Protein AF-A0A5C8LP03-F1 (afdb_monomer_lite)

Secondary structure (DSSP, 8-state):
-HHHHH-HHHHHHHHHHHHHHHTTT-THHHHHHHHT-HHHHHHHHHHHHHHHHHHHHHHHHHHHHHHHHHHHHHHT-GGGSHHHHHHHHHHHHHHHHHHHHHHHIIIIIHHHHHHHTT--

Foldseek 3Di:
DVVCVVVVVVVQVVLVVLVVVCCVVCVVLVVCCVPVRSVVSSVVVVVVVVVVVVVVVVVVVVVVVVVVVVVVCVVVPPCPDVVVVVVVVVVVVVVVVVVVVVCCCVVPVVVVVVVVVVVD

Sequence (120 aa):
MDFLNRHLWLKRTLMFLAILVAAPFAGYLLLFIEVVGLEVAFTCLLILINPFLTWLKMHVDDIRTTFRAISNNLHKHIMASPVVYFSHAASSTALFAITGVIFVSVAVWLPLFIVGARYA

Structure (mmCIF, N/CA/C/O backbone):
data_AF-A0A5C8LP03-F1
#
_entry.id   AF-A0A5C8LP03-F1
#
loop_
_atom_site.group_PDB
_atom_site.id
_atom_site.type_symbol
_atom_site.label_atom_id
_atom_site.label_alt_id
_atom_site.label_comp_id
_atom_site.label_asym_id
_atom_site.label_entity_id
_atom_site.label_seq_id
_atom_site.pdbx_PDB_ins_code
_atom_site.Cartn_x
_atom_site.Cartn_y
_atom_site.Cartn_z
_atom_site.occupancy
_atom_site.B_iso_or_equiv
_atom_site.auth_seq_id
_atom_site.auth_comp_id
_atom_site.auth_asym_id
_atom_site.auth_atom_id
_atom_site.pdbx_PDB_model_num
ATOM 1 N N . MET A 1 1 ? -11.010 9.331 40.353 1.00 55.59 1 MET A N 1
ATOM 2 C CA . MET A 1 1 ? -12.385 9.103 39.850 1.00 55.59 1 MET A CA 1
ATOM 3 C C . MET A 1 1 ? -13.400 10.136 40.366 1.00 55.59 1 MET A C 1
ATOM 5 O O . MET A 1 1 ? -14.357 10.412 39.654 1.00 55.59 1 MET A O 1
ATOM 9 N N . ASP A 1 2 ? -13.162 10.803 41.504 1.00 65.31 2 ASP A N 1
ATOM 10 C CA . ASP A 1 2 ? -14.114 11.764 42.111 1.00 65.31 2 ASP A CA 1
ATOM 11 C C . ASP A 1 2 ? -14.340 13.089 41.369 1.00 65.31 2 ASP A C 1
ATOM 13 O O . ASP A 1 2 ? -15.303 13.803 41.647 1.00 65.31 2 ASP A O 1
ATOM 17 N N . PHE A 1 3 ? -13.463 13.467 40.438 1.00 71.81 3 PHE A N 1
ATOM 18 C CA . PHE A 1 3 ? -13.645 14.686 39.641 1.00 71.81 3 PHE A CA 1
ATOM 19 C C . PHE A 1 3 ? -14.738 14.511 38.572 1.00 71.81 3 PHE A C 1
ATOM 21 O O . PHE A 1 3 ? -15.636 15.338 38.446 1.00 71.81 3 PHE A O 1
ATOM 28 N N . LEU A 1 4 ? -14.716 13.382 37.858 1.00 66.56 4 LEU A N 1
ATOM 29 C CA . LEU A 1 4 ? -15.702 13.043 36.825 1.00 66.56 4 LEU A CA 1
ATOM 30 C C . LEU A 1 4 ? -17.076 12.702 37.409 1.00 66.56 4 LEU A C 1
ATOM 32 O O . LEU A 1 4 ? -18.089 13.049 36.809 1.00 66.56 4 LEU A O 1
ATOM 36 N N . ASN A 1 5 ? -17.121 12.088 38.595 1.00 70.38 5 ASN A N 1
ATOM 37 C CA . ASN A 1 5 ? -18.384 11.840 39.295 1.00 70.38 5 ASN A CA 1
ATOM 38 C C . ASN A 1 5 ? -19.046 13.130 39.804 1.00 70.38 5 ASN A C 1
ATOM 40 O O . ASN A 1 5 ? -20.269 13.181 39.893 1.00 70.38 5 ASN A O 1
ATOM 44 N N . ARG A 1 6 ? -18.270 14.190 40.078 1.00 78.06 6 ARG A N 1
ATOM 45 C CA . ARG A 1 6 ? -18.810 15.519 40.418 1.00 78.06 6 ARG A CA 1
ATOM 46 C C . ARG A 1 6 ? -19.372 16.270 39.211 1.00 78.06 6 ARG A C 1
ATOM 48 O O . ARG A 1 6 ? -20.303 17.053 39.367 1.00 78.06 6 ARG A O 1
ATOM 55 N N . HIS A 1 7 ? -18.854 16.011 38.010 1.00 83.75 7 HIS A N 1
ATOM 56 C CA . HIS A 1 7 ? -19.288 16.667 36.776 1.00 83.75 7 HIS A CA 1
ATOM 57 C C . HIS A 1 7 ? -19.912 15.662 35.799 1.00 83.75 7 HIS A C 1
ATOM 59 O O . HIS A 1 7 ? -19.328 15.312 34.771 1.00 83.75 7 HIS A O 1
ATOM 65 N N . LEU A 1 8 ? -21.143 15.235 36.105 1.00 81.56 8 LEU A N 1
ATOM 66 C CA . LEU A 1 8 ? -21.901 14.247 35.321 1.00 81.56 8 LEU A CA 1
ATOM 67 C C . LEU A 1 8 ? -22.028 14.612 33.831 1.00 81.56 8 LEU A C 1
ATOM 69 O O . LEU A 1 8 ? -21.960 13.739 32.966 1.00 81.56 8 LEU A O 1
ATOM 73 N N . TRP A 1 9 ? -22.171 15.904 33.533 1.00 84.44 9 TRP A N 1
ATOM 74 C CA . TRP A 1 9 ? -22.235 16.428 32.168 1.00 84.44 9 TRP A CA 1
ATOM 75 C C . TRP A 1 9 ? -20.938 16.170 31.398 1.00 84.44 9 TRP A C 1
ATOM 77 O O . TRP A 1 9 ? -20.981 15.654 30.288 1.00 84.44 9 TRP A O 1
ATOM 87 N N . LEU A 1 10 ? -19.785 16.431 32.021 1.00 87.69 10 LEU A N 1
ATOM 88 C CA . LEU A 1 10 ? -18.472 16.201 31.418 1.00 87.69 10 LEU A CA 1
ATOM 89 C C . LEU A 1 10 ? -18.249 14.709 31.117 1.00 87.69 10 LEU A C 1
ATOM 91 O O . LEU A 1 10 ? -17.790 14.360 30.031 1.00 87.69 10 LEU A O 1
ATOM 95 N N . LYS A 1 11 ? -18.634 13.823 32.051 1.00 86.56 11 LYS A N 1
ATOM 96 C CA . LYS A 1 11 ? -18.578 12.362 31.870 1.00 86.56 11 LYS A CA 1
ATOM 97 C C . LYS A 1 11 ? -19.385 11.927 30.643 1.00 86.56 11 LYS A C 1
ATOM 99 O O . LYS A 1 11 ? -18.864 11.203 29.797 1.00 86.56 11 LYS A O 1
ATOM 104 N N . ARG A 1 12 ? -20.637 12.385 30.530 1.00 86.88 12 ARG A N 1
ATOM 105 C CA . ARG A 1 12 ? -21.519 12.043 29.403 1.00 86.88 12 ARG A CA 1
ATOM 106 C C . ARG A 1 12 ? -20.988 12.576 28.075 1.00 86.88 12 ARG A C 1
ATOM 108 O O . ARG A 1 12 ? -20.979 11.833 27.100 1.00 86.88 12 ARG A O 1
ATOM 115 N N . THR A 1 13 ? -20.481 13.806 28.044 1.00 89.69 13 THR A N 1
ATOM 116 C CA . THR A 1 13 ? -19.897 14.386 26.827 1.00 89.69 13 THR A CA 1
ATOM 117 C C . THR A 1 13 ? -18.695 13.581 26.338 1.00 89.69 13 THR A C 1
ATOM 119 O O . THR A 1 13 ? -18.601 13.290 25.149 1.00 89.69 13 THR A O 1
ATOM 122 N N . LEU A 1 14 ? -17.806 13.156 27.241 1.00 89.56 14 LEU A N 1
ATOM 123 C CA . LEU A 1 14 ? -16.651 12.330 26.877 1.00 89.56 14 LEU A CA 1
ATOM 124 C C . LEU A 1 14 ? -17.059 10.941 26.368 1.00 89.56 14 LEU A C 1
ATOM 126 O O . LEU A 1 14 ? -16.498 10.467 25.383 1.00 89.56 14 LEU A O 1
ATOM 130 N N . MET A 1 15 ? -18.052 10.306 26.998 1.00 90.38 15 MET A N 1
ATOM 131 C CA . MET A 1 15 ? -18.591 9.021 26.534 1.00 90.38 15 MET A CA 1
ATOM 132 C C . MET A 1 15 ? -19.200 9.139 25.134 1.00 90.38 15 MET A C 1
ATOM 134 O O . MET A 1 15 ? -18.928 8.307 24.272 1.00 90.38 15 MET A O 1
ATOM 138 N N . PHE A 1 16 ? -19.976 10.196 24.888 1.00 89.00 16 PHE A N 1
ATOM 139 C CA . PHE A 1 16 ? -20.581 10.440 23.582 1.00 89.00 16 PHE A CA 1
ATOM 140 C C . PHE A 1 16 ? -19.525 10.725 22.510 1.00 89.00 16 PHE A C 1
ATOM 142 O O . PHE A 1 16 ? -19.594 10.161 21.423 1.00 89.00 16 PHE A O 1
ATOM 149 N N . LEU A 1 17 ? -18.503 11.527 22.832 1.00 90.75 17 LEU A N 1
ATOM 150 C CA . LEU A 1 17 ? -17.388 11.810 21.926 1.00 90.75 17 LEU A CA 1
ATOM 151 C C . LEU A 1 17 ? -16.650 10.525 21.524 1.00 90.75 17 LEU A C 1
ATOM 153 O O . LEU A 1 17 ? -16.369 10.318 20.347 1.00 90.75 17 LEU A O 1
ATOM 157 N N . ALA A 1 18 ? -16.378 9.639 22.486 1.00 87.62 18 ALA A N 1
ATOM 158 C CA . ALA A 1 18 ? -15.727 8.361 22.218 1.00 87.62 18 ALA A CA 1
ATOM 159 C C . ALA A 1 18 ? -16.564 7.462 21.291 1.00 87.62 18 ALA A C 1
ATOM 161 O O . ALA A 1 18 ? -16.017 6.848 20.375 1.00 87.62 18 ALA A O 1
ATOM 162 N N . ILE A 1 19 ? -17.888 7.418 21.484 1.00 88.00 19 ILE A N 1
ATOM 163 C CA . ILE A 1 19 ? -18.779 6.654 20.601 1.00 88.00 19 ILE A CA 1
ATOM 164 C C . ILE A 1 19 ? -18.854 7.297 19.211 1.00 88.00 19 ILE A C 1
ATOM 166 O O . ILE A 1 19 ? -18.851 6.576 18.220 1.00 88.00 19 ILE A O 1
ATOM 170 N N . LEU A 1 20 ? -18.845 8.629 19.109 1.00 88.06 20 LEU A N 1
ATOM 171 C CA . LEU A 1 20 ? -18.859 9.335 17.826 1.00 88.06 20 LEU A CA 1
ATOM 172 C C . LEU A 1 20 ? -17.613 9.023 16.981 1.00 88.06 20 LEU A C 1
ATOM 174 O O . LEU A 1 20 ? -17.721 8.807 15.778 1.00 88.06 20 LEU A O 1
ATO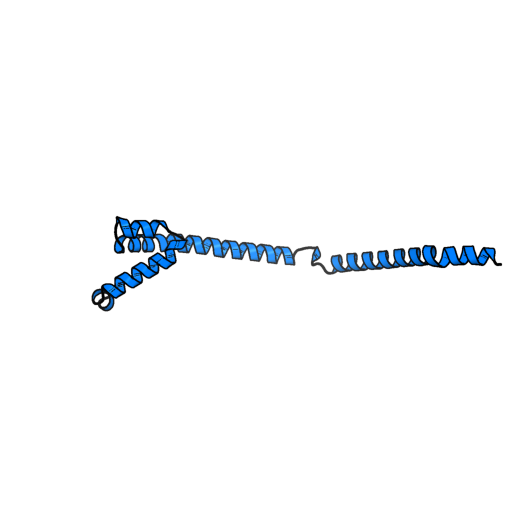M 178 N N . VAL A 1 21 ? -16.437 8.949 17.613 1.00 86.25 21 VAL A N 1
ATOM 179 C CA . VAL A 1 21 ? -15.182 8.556 16.944 1.00 86.25 21 VAL A CA 1
ATOM 180 C C . VAL A 1 21 ? -15.244 7.110 16.444 1.00 86.25 21 VAL A C 1
ATOM 182 O O . VAL A 1 21 ? -14.695 6.793 15.391 1.00 86.25 21 VAL A O 1
ATOM 185 N N . ALA A 1 22 ? -15.931 6.232 17.174 1.00 83.69 22 ALA A N 1
ATOM 186 C CA . ALA A 1 22 ? -16.094 4.829 16.804 1.00 83.69 22 ALA A CA 1
ATOM 187 C C . ALA A 1 22 ? -17.267 4.563 15.845 1.00 83.69 22 ALA A C 1
ATOM 189 O O . ALA A 1 22 ? -17.284 3.528 15.180 1.00 83.69 22 ALA A O 1
ATOM 190 N N . ALA A 1 23 ? -18.224 5.486 15.732 1.00 82.81 23 ALA A N 1
ATOM 191 C CA . ALA A 1 23 ? -19.406 5.379 14.882 1.00 82.81 23 ALA A CA 1
ATOM 192 C C . ALA A 1 23 ? -19.129 4.985 13.416 1.00 82.81 23 ALA A C 1
ATOM 194 O O . ALA A 1 23 ? -19.861 4.129 12.919 1.00 82.81 23 ALA A O 1
ATOM 195 N N . PRO A 1 24 ? -18.099 5.508 12.710 1.00 81.00 24 PRO A N 1
ATOM 196 C CA . PRO A 1 24 ? -17.818 5.074 11.336 1.00 81.00 24 PRO A CA 1
ATOM 197 C C . PRO A 1 24 ? -17.416 3.595 11.225 1.00 81.00 24 PRO A C 1
ATOM 199 O O . PRO A 1 24 ? -17.579 3.000 10.165 1.00 81.00 24 PRO A O 1
ATOM 202 N N . PHE A 1 25 ? -16.921 2.990 12.306 1.00 75.69 25 PHE A N 1
ATOM 203 C CA . PHE A 1 25 ? -16.504 1.585 12.342 1.00 75.69 25 PHE A CA 1
ATOM 204 C C . PHE A 1 25 ? -17.567 0.672 12.967 1.00 75.69 25 PHE A C 1
ATOM 206 O O . PHE A 1 25 ? -17.633 -0.514 12.657 1.00 75.69 25 PHE A O 1
ATOM 213 N N . ALA A 1 26 ? -18.406 1.222 13.846 1.00 77.75 26 ALA A N 1
ATOM 214 C CA . ALA A 1 26 ? -19.379 0.493 14.648 1.00 77.75 26 ALA A C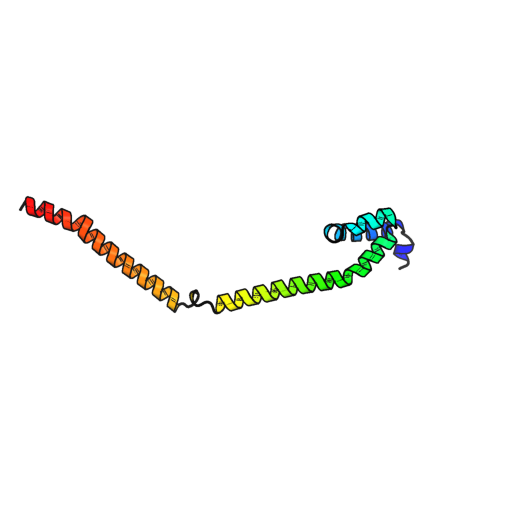A 1
ATOM 215 C C . ALA A 1 26 ? -20.699 1.277 14.761 1.00 77.75 26 ALA A C 1
ATOM 217 O O . ALA A 1 26 ? -21.141 1.633 15.853 1.00 77.75 26 ALA A O 1
ATOM 218 N N . GLY A 1 27 ? -21.343 1.549 13.620 1.00 78.56 27 GLY A N 1
ATOM 219 C CA . GLY A 1 27 ? -22.556 2.379 13.538 1.00 78.56 27 GLY A CA 1
ATOM 220 C C . GLY A 1 27 ? -23.740 1.871 14.372 1.00 78.56 27 GLY A C 1
ATOM 221 O O . GLY A 1 27 ? -24.567 2.661 14.821 1.00 78.56 27 GLY A O 1
ATOM 222 N N . TYR A 1 28 ? -23.776 0.572 14.679 1.00 81.31 28 TYR A N 1
ATOM 223 C CA . TYR A 1 28 ? -24.749 -0.017 15.603 1.00 81.31 28 TYR A CA 1
ATOM 224 C C . TYR A 1 28 ? -24.673 0.578 17.019 1.00 81.31 28 TYR A C 1
ATOM 226 O O . TYR A 1 28 ? -25.682 0.596 17.717 1.00 81.31 28 TYR A O 1
ATOM 234 N N . LEU A 1 29 ? -23.523 1.118 17.448 1.00 83.19 29 LEU A N 1
ATOM 235 C CA . LEU A 1 29 ? -23.386 1.769 18.755 1.00 83.19 29 LEU A CA 1
ATOM 236 C C . LEU A 1 29 ? -24.284 3.003 18.892 1.00 83.19 29 LEU A C 1
ATOM 238 O O . LEU A 1 29 ? -24.761 3.269 19.991 1.00 83.19 29 LEU A O 1
ATOM 242 N N . LEU A 1 30 ? -24.564 3.721 17.798 1.00 83.62 30 LEU A N 1
ATOM 243 C CA . LEU A 1 30 ? -25.491 4.857 17.818 1.00 83.62 30 LEU A CA 1
ATOM 244 C C . LEU A 1 30 ? -26.933 4.404 18.086 1.00 83.62 30 LEU A C 1
ATOM 246 O O . LEU A 1 30 ? -27.633 5.043 18.866 1.00 83.62 30 LEU A O 1
ATOM 250 N N . LEU A 1 31 ? -27.342 3.260 17.528 1.00 82.62 31 LEU A N 1
ATOM 251 C CA . LEU A 1 31 ? -28.650 2.656 17.810 1.00 82.62 31 LEU A CA 1
ATOM 252 C C . LEU A 1 31 ? -28.752 2.198 19.274 1.00 82.62 31 LEU A C 1
ATOM 254 O O . LEU A 1 31 ? -29.787 2.372 19.912 1.00 82.62 31 LEU A O 1
ATOM 258 N N . PHE A 1 32 ? -27.665 1.667 19.846 1.00 83.38 32 PHE A N 1
ATOM 259 C CA . PHE A 1 32 ? -27.630 1.303 21.267 1.00 83.38 32 PHE A CA 1
ATOM 260 C C . PHE A 1 32 ? -27.791 2.510 22.200 1.00 83.38 32 PHE A C 1
ATOM 262 O O . PHE A 1 32 ? -28.401 2.362 23.259 1.00 83.38 32 PHE A O 1
ATOM 269 N N . ILE A 1 33 ? -27.296 3.697 21.818 1.00 86.31 33 ILE A N 1
ATOM 270 C CA . ILE A 1 33 ? -27.520 4.927 22.596 1.00 86.31 33 ILE A CA 1
ATOM 271 C C . ILE A 1 33 ? -29.017 5.242 22.681 1.00 86.31 33 ILE A C 1
ATOM 273 O O . ILE A 1 33 ? -29.489 5.596 23.759 1.00 86.31 33 ILE A O 1
ATOM 277 N N . GLU A 1 34 ? -29.748 5.107 21.573 1.00 85.25 34 GLU A N 1
ATOM 278 C CA . GLU A 1 34 ? -31.178 5.427 21.502 1.00 85.25 34 GLU A CA 1
ATOM 279 C C . GLU A 1 34 ? -32.042 4.413 22.267 1.00 85.25 34 GLU A C 1
ATOM 281 O O . GLU A 1 34 ? -32.968 4.803 22.974 1.00 85.25 34 GLU A O 1
ATOM 286 N N . VAL A 1 35 ? -31.712 3.120 22.179 1.00 86.69 35 VAL A N 1
ATOM 287 C CA . VAL A 1 35 ? -32.538 2.043 22.755 1.00 86.69 35 VAL A CA 1
ATOM 288 C C . VAL A 1 35 ? -32.197 1.741 24.217 1.00 86.69 35 VAL A C 1
ATOM 290 O O . VAL A 1 35 ? -33.091 1.510 25.027 1.00 86.69 35 VAL A O 1
ATOM 293 N N . VAL A 1 36 ? -30.908 1.702 24.568 1.00 87.19 36 VAL A N 1
ATOM 294 C CA . VAL A 1 36 ? -30.427 1.178 25.866 1.00 87.19 36 VAL A CA 1
ATOM 295 C C . VAL A 1 36 ? -29.741 2.258 26.708 1.00 87.19 36 VAL A C 1
ATOM 297 O O . VAL A 1 36 ? -29.556 2.110 27.916 1.00 87.19 36 VAL A O 1
ATOM 300 N N . GLY A 1 37 ? -29.400 3.384 26.087 1.00 87.31 37 GLY A N 1
ATOM 301 C CA . GLY A 1 37 ? -28.772 4.516 26.743 1.00 87.31 37 GLY A CA 1
ATOM 302 C C . GLY A 1 37 ? -27.250 4.533 26.614 1.00 87.31 37 GLY A C 1
ATOM 303 O O . GLY A 1 37 ? -26.574 3.548 26.306 1.00 87.31 37 GLY A O 1
ATOM 304 N N . LEU A 1 38 ? -26.702 5.718 26.876 1.00 87.44 38 LEU A N 1
ATOM 305 C CA . LEU A 1 38 ? -25.306 6.062 26.617 1.00 87.44 38 LEU A CA 1
ATOM 306 C C . LEU A 1 38 ? -24.295 5.187 27.367 1.00 87.44 38 LEU A C 1
ATOM 308 O O . LEU A 1 38 ? -23.260 4.830 26.811 1.00 87.44 38 LEU A O 1
ATOM 312 N N . GLU A 1 39 ? -24.567 4.866 28.634 1.00 86.44 39 GLU A N 1
ATOM 313 C CA . GLU A 1 39 ? -23.603 4.139 29.466 1.00 86.44 39 GLU A CA 1
ATOM 314 C C . GLU A 1 39 ? -23.412 2.703 28.974 1.00 86.44 39 GLU A C 1
ATOM 316 O O . GLU A 1 39 ? -22.277 2.242 28.885 1.00 86.44 39 GLU A O 1
ATOM 321 N N . VAL A 1 40 ? -24.496 2.038 28.564 1.00 88.31 40 VAL A N 1
ATOM 322 C CA . VAL A 1 40 ? -24.437 0.670 28.036 1.00 88.31 40 VAL A CA 1
ATOM 323 C C . VAL A 1 40 ? -23.746 0.647 26.676 1.00 88.31 40 VAL A C 1
ATOM 325 O O . VAL A 1 40 ? -22.853 -0.171 26.464 1.00 88.31 40 VAL A O 1
ATOM 328 N N . ALA A 1 41 ? -24.064 1.597 25.790 1.00 87.50 41 ALA A N 1
ATOM 329 C CA . ALA A 1 41 ? -23.367 1.745 24.512 1.00 87.50 41 ALA A CA 1
ATOM 330 C C . ALA A 1 41 ? -21.855 1.977 24.704 1.00 87.50 41 ALA A C 1
ATOM 332 O O . ALA A 1 41 ? -21.034 1.396 23.991 1.00 87.50 41 ALA A O 1
ATOM 333 N N . PHE A 1 42 ? -21.470 2.766 25.711 1.00 87.38 42 PHE A N 1
ATOM 334 C CA . PHE A 1 42 ? -20.069 2.986 26.059 1.00 87.38 42 PHE A CA 1
ATOM 335 C C . PHE A 1 42 ? -19.402 1.726 26.633 1.00 87.38 42 PHE A C 1
ATOM 337 O O . PHE A 1 42 ? -18.256 1.433 26.306 1.00 87.38 42 PHE A O 1
ATOM 344 N N . THR A 1 43 ? -20.102 0.930 27.445 1.00 87.81 43 THR A N 1
ATOM 345 C CA . THR A 1 43 ? -19.578 -0.366 27.904 1.00 87.81 43 THR A CA 1
ATOM 346 C C . THR A 1 43 ? -19.372 -1.331 26.736 1.00 87.81 43 THR A C 1
ATOM 348 O O . THR A 1 43 ? -18.324 -1.971 26.654 1.00 87.81 43 THR A O 1
ATOM 351 N N . CYS A 1 44 ? -20.312 -1.392 25.790 1.00 86.00 44 CYS A N 1
ATOM 352 C CA . CYS A 1 44 ? -20.161 -2.183 24.569 1.00 86.00 44 CYS A CA 1
ATOM 353 C C . CYS A 1 44 ? -18.947 -1.733 23.749 1.00 86.00 44 CYS A C 1
ATOM 355 O O . CYS A 1 44 ? -18.175 -2.579 23.305 1.00 86.00 44 CYS A O 1
ATOM 357 N N . LEU A 1 45 ? -18.732 -0.420 23.608 1.00 86.81 45 LEU A N 1
ATOM 358 C CA . LEU A 1 45 ? -17.536 0.138 22.976 1.00 86.81 45 LEU A CA 1
ATOM 359 C C . LEU A 1 45 ? -16.255 -0.361 23.663 1.00 86.81 45 LEU A C 1
ATOM 361 O O . LEU A 1 45 ? -15.345 -0.832 22.985 1.00 86.81 45 LEU A O 1
ATOM 365 N N . LEU A 1 46 ? -16.185 -0.289 24.996 1.00 88.00 46 LEU A N 1
ATOM 366 C CA . LEU A 1 46 ? -15.009 -0.730 25.755 1.00 88.00 46 LEU A CA 1
ATOM 367 C C . LEU A 1 46 ? -14.714 -2.222 25.569 1.00 88.00 46 LEU A C 1
ATOM 369 O O . LEU A 1 46 ? -13.553 -2.604 25.449 1.00 88.00 46 LEU A O 1
ATOM 373 N N . ILE A 1 47 ? -15.750 -3.061 25.500 1.00 88.00 47 ILE A N 1
ATOM 374 C CA . ILE A 1 47 ? -15.596 -4.493 25.206 1.00 88.00 47 ILE A CA 1
ATOM 375 C C . ILE A 1 47 ? -15.052 -4.689 23.782 1.00 88.00 47 ILE A C 1
ATOM 377 O O . ILE A 1 47 ? -14.204 -5.551 23.551 1.00 88.00 47 ILE A O 1
ATOM 381 N N . LEU A 1 48 ? -15.494 -3.857 22.836 1.00 83.69 48 LEU A N 1
ATOM 382 C CA . LEU A 1 48 ? -15.104 -3.935 21.429 1.00 83.69 48 LEU A CA 1
ATOM 383 C C . LEU A 1 48 ? -13.688 -3.408 21.140 1.00 83.69 48 LEU A C 1
ATOM 385 O O . LEU A 1 48 ? -13.131 -3.712 20.086 1.00 83.69 48 LEU A O 1
ATOM 389 N N . ILE A 1 49 ? -13.075 -2.656 22.060 1.00 85.50 49 ILE A N 1
ATOM 390 C CA . ILE A 1 49 ? -11.724 -2.099 21.877 1.00 85.50 49 ILE A CA 1
ATOM 391 C C . ILE A 1 49 ? -10.685 -3.198 21.651 1.00 85.50 49 ILE A C 1
ATOM 393 O O . ILE A 1 49 ? -9.845 -3.075 20.765 1.00 85.50 49 ILE A O 1
ATOM 397 N N . ASN A 1 50 ? -10.721 -4.277 22.431 1.00 84.56 50 ASN A N 1
ATOM 398 C CA . ASN A 1 50 ? -9.700 -5.320 22.352 1.00 84.56 50 ASN A CA 1
ATOM 399 C C . ASN A 1 50 ? -9.709 -6.087 21.008 1.00 84.56 50 ASN A C 1
ATOM 401 O O . ASN A 1 50 ? -8.654 -6.192 20.370 1.00 84.56 50 ASN A O 1
ATOM 405 N N . PRO A 1 51 ? -10.866 -6.571 20.502 1.00 84.00 51 PRO A N 1
ATOM 406 C CA . PRO A 1 51 ? -10.913 -7.160 19.166 1.00 84.00 51 PRO A CA 1
ATOM 407 C C . PRO A 1 51 ? -10.579 -6.136 18.074 1.00 84.00 51 PRO A C 1
ATOM 409 O O . PRO A 1 51 ? -9.906 -6.496 17.112 1.00 84.00 51 PRO A O 1
ATOM 412 N N . PHE A 1 52 ? -10.949 -4.860 18.239 1.00 83.25 52 PHE A N 1
ATOM 413 C CA . PHE A 1 52 ? -10.597 -3.810 17.280 1.00 83.25 52 PHE A CA 1
ATOM 414 C C . PHE A 1 52 ? -9.085 -3.554 17.208 1.00 83.25 52 PHE A C 1
ATOM 416 O O . PHE A 1 52 ? -8.518 -3.501 16.120 1.00 83.25 52 PHE A O 1
ATOM 423 N N . LEU A 1 53 ? -8.402 -3.461 18.352 1.00 85.06 53 LEU A N 1
ATOM 424 C CA . LEU A 1 53 ? -6.943 -3.323 18.407 1.00 85.06 53 LEU A CA 1
ATOM 425 C C . LEU A 1 53 ? -6.238 -4.535 17.795 1.00 85.06 53 LEU A C 1
ATOM 427 O O . LEU A 1 53 ? -5.230 -4.383 17.107 1.00 85.06 53 LEU A O 1
ATOM 431 N N . THR A 1 54 ? -6.782 -5.732 18.013 1.00 88.31 54 THR A N 1
ATOM 432 C CA . THR A 1 54 ? -6.258 -6.965 17.415 1.00 88.31 54 THR A CA 1
ATOM 433 C C . THR A 1 54 ? -6.428 -6.952 15.896 1.00 88.31 54 THR A C 1
ATOM 435 O O . THR A 1 54 ? -5.473 -7.224 15.172 1.00 88.31 54 THR A O 1
ATOM 438 N N . TRP A 1 55 ? -7.610 -6.571 15.405 1.00 86.94 55 TRP A N 1
ATOM 439 C CA . TRP A 1 55 ? -7.888 -6.400 13.978 1.00 86.94 55 TRP A CA 1
ATOM 440 C C . TRP A 1 55 ? -6.956 -5.372 13.327 1.00 86.94 55 TRP A C 1
ATOM 442 O O . TRP A 1 55 ? -6.324 -5.665 12.312 1.00 86.94 55 TRP A O 1
ATOM 452 N N . LEU A 1 56 ? -6.783 -4.213 13.968 1.00 85.81 56 LEU A N 1
ATOM 453 C CA . LEU A 1 56 ? -5.893 -3.157 13.493 1.00 85.81 56 LEU A CA 1
ATOM 454 C C . LEU A 1 56 ? -4.440 -3.636 13.432 1.00 85.81 56 LEU A C 1
ATOM 456 O O . LEU A 1 56 ? -3.755 -3.406 12.439 1.00 85.81 56 LEU A O 1
ATOM 460 N N . LYS A 1 57 ? -3.975 -4.340 14.470 1.00 92.19 57 LYS A N 1
ATOM 461 C CA . LYS A 1 57 ? -2.627 -4.911 14.501 1.00 92.19 57 LYS A CA 1
ATOM 462 C C . LYS A 1 57 ? -2.409 -5.894 13.353 1.00 92.19 57 LYS A C 1
ATOM 464 O O . LYS A 1 57 ? -1.390 -5.797 12.678 1.00 92.19 57 LYS A O 1
ATOM 469 N N . MET A 1 58 ? -3.372 -6.780 13.091 1.00 89.38 58 MET A N 1
ATOM 470 C CA . MET A 1 58 ? -3.286 -7.722 11.972 1.00 89.38 58 MET A CA 1
ATOM 471 C C . MET A 1 58 ? -3.163 -6.998 10.628 1.00 89.38 58 MET A C 1
ATOM 473 O O . MET A 1 58 ? -2.320 -7.369 9.822 1.00 89.38 58 MET A O 1
ATOM 477 N N . HIS A 1 59 ? -3.946 -5.940 10.397 1.00 89.19 59 HIS A N 1
ATOM 478 C CA . HIS A 1 59 ? -3.861 -5.160 9.156 1.00 89.19 59 HIS A CA 1
ATOM 479 C C . HIS A 1 59 ? -2.529 -4.418 9.016 1.00 89.19 59 HIS A C 1
ATOM 481 O O . HIS A 1 59 ? -1.941 -4.397 7.937 1.00 89.19 59 HIS A O 1
ATOM 487 N N . VAL A 1 60 ? -2.017 -3.839 10.103 1.00 93.00 60 VAL A N 1
ATOM 488 C CA . VAL A 1 60 ? -0.702 -3.183 10.104 1.00 93.00 60 VAL A CA 1
ATOM 489 C C . VAL A 1 60 ? 0.413 -4.185 9.803 1.00 93.00 60 VAL A C 1
ATOM 491 O O . 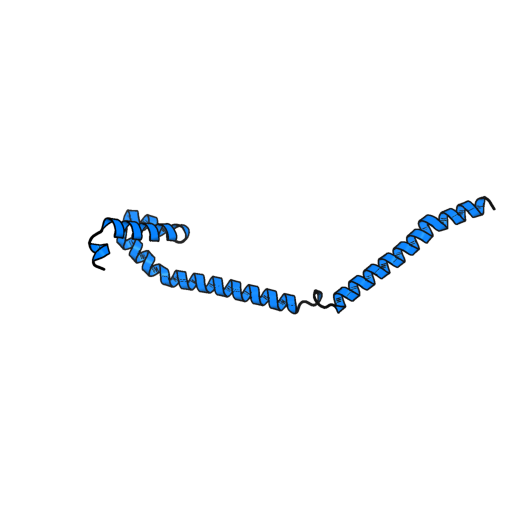VAL A 1 60 ? 1.302 -3.895 8.999 1.00 93.00 60 VAL A O 1
ATOM 494 N N . ASP A 1 61 ? 0.367 -5.366 10.418 1.00 93.56 61 ASP A N 1
ATOM 495 C CA . ASP A 1 61 ? 1.347 -6.422 10.177 1.00 93.56 61 ASP A CA 1
ATOM 496 C C . ASP A 1 61 ? 1.264 -6.939 8.730 1.00 93.56 61 ASP A C 1
ATOM 498 O O . ASP A 1 61 ? 2.299 -7.117 8.084 1.00 93.56 61 ASP A O 1
ATOM 502 N N . ASP A 1 62 ? 0.064 -7.083 8.169 1.00 93.56 62 ASP A N 1
ATOM 503 C CA . ASP A 1 62 ? -0.140 -7.511 6.782 1.00 93.56 62 ASP A CA 1
ATOM 504 C C . ASP A 1 62 ? 0.417 -6.492 5.771 1.00 93.56 62 ASP A C 1
ATOM 506 O O . ASP A 1 62 ? 1.196 -6.835 4.878 1.00 93.56 62 ASP A O 1
ATOM 510 N N . ILE A 1 63 ? 0.155 -5.197 5.983 1.00 93.06 63 ILE A N 1
ATOM 511 C CA . ILE A 1 63 ? 0.753 -4.116 5.180 1.00 93.06 63 ILE A CA 1
ATOM 512 C C . ILE A 1 63 ? 2.281 -4.161 5.276 1.00 93.06 63 ILE A C 1
ATOM 514 O O . ILE A 1 63 ? 2.985 -4.056 4.267 1.00 93.06 63 ILE A O 1
ATOM 518 N N . ARG A 1 64 ? 2.822 -4.344 6.485 1.00 94.19 64 ARG A N 1
ATOM 519 C CA . ARG A 1 64 ? 4.269 -4.396 6.712 1.00 94.19 64 ARG A CA 1
ATOM 520 C C . ARG A 1 64 ? 4.914 -5.590 6.014 1.00 94.19 64 ARG A C 1
ATOM 522 O O . ARG A 1 64 ? 5.990 -5.444 5.427 1.00 94.19 64 ARG A O 1
ATOM 529 N N . THR A 1 65 ? 4.294 -6.764 6.090 1.00 93.38 65 THR A N 1
ATOM 530 C CA . THR A 1 65 ? 4.804 -7.971 5.429 1.00 93.38 65 THR A CA 1
ATOM 531 C C . THR A 1 65 ? 4.718 -7.849 3.913 1.00 93.38 65 THR A C 1
ATOM 533 O O . THR A 1 65 ? 5.705 -8.143 3.238 1.00 93.38 65 THR A O 1
ATOM 536 N N . THR A 1 66 ? 3.621 -7.304 3.389 1.00 91.19 66 THR A N 1
ATOM 537 C CA . THR A 1 66 ? 3.443 -7.020 1.961 1.00 91.19 66 THR A CA 1
ATOM 538 C C . THR A 1 66 ? 4.515 -6.060 1.455 1.00 91.19 66 THR A C 1
ATOM 540 O O . THR A 1 66 ? 5.197 -6.350 0.472 1.00 91.19 66 THR A O 1
ATOM 543 N N . PHE A 1 67 ? 4.757 -4.954 2.162 1.00 91.38 67 PHE A N 1
ATOM 544 C CA . PHE A 1 67 ? 5.795 -3.997 1.783 1.00 91.38 67 PHE A CA 1
ATOM 545 C C . PHE A 1 67 ? 7.195 -4.624 1.802 1.00 91.38 67 PHE A C 1
ATOM 547 O O . PHE A 1 67 ? 7.990 -4.427 0.882 1.00 91.38 67 PHE A O 1
ATOM 554 N N . ARG A 1 68 ? 7.494 -5.441 2.820 1.00 91.94 68 ARG A N 1
ATOM 555 C CA . ARG A 1 68 ? 8.760 -6.181 2.899 1.00 91.94 68 ARG A CA 1
ATOM 556 C C . ARG A 1 68 ? 8.905 -7.180 1.747 1.00 91.94 68 ARG A C 1
ATOM 558 O O . ARG A 1 68 ? 9.995 -7.297 1.193 1.00 91.94 68 ARG A O 1
ATOM 565 N N . ALA A 1 69 ? 7.835 -7.877 1.372 1.00 88.56 69 ALA A N 1
ATOM 566 C CA . ALA A 1 69 ? 7.836 -8.800 0.242 1.00 88.56 69 ALA A CA 1
ATOM 567 C C . ALA A 1 69 ? 8.074 -8.061 -1.082 1.00 88.56 69 ALA A C 1
ATOM 569 O O . ALA A 1 69 ? 8.927 -8.479 -1.861 1.00 88.56 69 ALA A O 1
ATOM 570 N N . ILE A 1 70 ? 7.394 -6.933 -1.307 1.00 87.38 70 ILE A N 1
ATOM 571 C CA . ILE A 1 70 ? 7.596 -6.086 -2.490 1.00 87.38 70 ILE A CA 1
ATOM 572 C C . ILE A 1 70 ? 9.044 -5.598 -2.552 1.00 87.38 70 ILE A C 1
ATOM 574 O O . ILE A 1 70 ? 9.697 -5.773 -3.575 1.00 87.38 70 ILE A O 1
ATOM 578 N N . SER A 1 71 ? 9.578 -5.051 -1.457 1.00 84.94 71 SER A N 1
ATOM 579 C CA . SER A 1 71 ? 10.959 -4.557 -1.397 1.00 84.94 71 SER A CA 1
ATOM 580 C C . SER A 1 71 ? 11.985 -5.661 -1.679 1.00 84.94 71 SER A C 1
ATOM 582 O O . SER A 1 71 ? 12.884 -5.476 -2.500 1.00 84.94 71 SER A O 1
ATOM 584 N N . ASN A 1 72 ? 11.816 -6.838 -1.069 1.00 85.62 72 ASN A N 1
ATOM 585 C CA . ASN A 1 72 ? 12.694 -7.983 -1.302 1.00 85.62 72 ASN A CA 1
ATOM 586 C C . ASN A 1 72 ? 12.625 -8.485 -2.748 1.00 85.62 72 ASN A C 1
ATOM 588 O O . ASN A 1 72 ? 13.658 -8.822 -3.326 1.00 85.62 72 ASN A O 1
ATOM 592 N N . ASN A 1 73 ? 11.426 -8.544 -3.329 1.00 82.31 73 ASN A N 1
ATOM 593 C CA . ASN A 1 73 ? 11.244 -8.960 -4.715 1.00 82.31 73 ASN A CA 1
ATOM 594 C C . ASN A 1 73 ? 11.818 -7.932 -5.686 1.00 82.31 73 ASN A C 1
ATOM 596 O O . ASN A 1 73 ? 12.481 -8.332 -6.632 1.00 82.31 73 ASN A O 1
ATOM 600 N N . LEU A 1 74 ? 11.645 -6.633 -5.426 1.00 78.06 74 LEU A N 1
ATOM 601 C CA . LEU A 1 74 ? 12.225 -5.559 -6.230 1.00 78.06 74 LEU A CA 1
ATOM 602 C C . LEU A 1 74 ? 13.758 -5.629 -6.227 1.00 78.06 74 LEU A C 1
ATOM 604 O O . LEU A 1 74 ? 14.381 -5.537 -7.279 1.00 78.06 74 LEU A O 1
ATOM 608 N N . HIS A 1 75 ? 14.367 -5.851 -5.058 1.00 70.88 75 HIS A N 1
ATOM 609 C CA . HIS A 1 75 ? 15.821 -5.960 -4.932 1.00 70.88 75 HIS A CA 1
ATOM 610 C C . HIS A 1 75 ? 16.387 -7.207 -5.628 1.00 70.88 75 HIS A C 1
ATOM 612 O O . HIS A 1 75 ? 17.482 -7.174 -6.180 1.00 70.88 75 HIS A O 1
ATOM 618 N N . LYS A 1 76 ? 15.629 -8.308 -5.630 1.00 69.88 76 LYS A N 1
ATOM 619 C CA . LYS A 1 76 ? 15.983 -9.549 -6.336 1.00 69.88 76 LYS A CA 1
ATOM 620 C C . LYS A 1 76 ? 15.536 -9.558 -7.799 1.00 69.88 76 LYS A C 1
ATOM 622 O O . LYS A 1 76 ? 15.795 -10.533 -8.504 1.00 69.88 76 LYS A O 1
ATOM 627 N N . HIS A 1 77 ? 14.841 -8.520 -8.257 1.00 69.06 77 HIS A N 1
ATOM 628 C CA . HIS A 1 77 ? 14.262 -8.507 -9.587 1.00 69.06 77 HIS A CA 1
ATOM 629 C C . HIS A 1 77 ? 15.369 -8.372 -10.632 1.00 69.06 77 HIS A C 1
ATOM 631 O O . HIS A 1 77 ? 16.140 -7.415 -10.632 1.00 69.06 77 HIS A O 1
ATOM 637 N N . ILE A 1 78 ? 15.415 -9.321 -11.565 1.00 61.78 78 ILE A N 1
ATOM 638 C CA . ILE A 1 78 ? 16.451 -9.447 -12.601 1.00 61.78 78 ILE A CA 1
ATOM 639 C C . ILE A 1 78 ? 16.569 -8.177 -13.469 1.00 61.78 78 ILE A C 1
ATOM 641 O O . ILE A 1 78 ? 17.665 -7.846 -13.922 1.00 61.78 78 ILE A O 1
ATOM 645 N N . MET A 1 79 ? 15.484 -7.408 -13.632 1.00 61.47 79 MET A N 1
ATOM 646 C CA . MET A 1 79 ? 15.504 -6.127 -14.368 1.00 61.47 79 MET A CA 1
ATOM 647 C C . MET A 1 79 ? 16.256 -5.001 -13.645 1.00 61.47 79 MET A C 1
ATOM 649 O O . MET A 1 79 ? 16.645 -4.034 -14.289 1.00 61.47 79 MET A O 1
ATOM 653 N N . ALA A 1 80 ? 16.481 -5.110 -12.331 1.00 60.47 80 ALA A N 1
ATOM 654 C CA . ALA A 1 80 ? 17.347 -4.190 -11.594 1.00 60.47 80 ALA A CA 1
ATOM 655 C C . ALA A 1 80 ? 18.832 -4.574 -11.713 1.00 60.47 80 ALA A C 1
ATOM 657 O O . ALA A 1 80 ? 19.698 -3.849 -11.220 1.00 60.47 80 ALA A O 1
ATOM 658 N N . SER A 1 81 ? 19.150 -5.707 -12.358 1.00 70.56 81 SER A N 1
ATOM 659 C CA . SER A 1 81 ? 20.539 -6.080 -12.584 1.00 70.56 81 SER A CA 1
ATOM 660 C C . SER A 1 81 ? 21.158 -5.161 -13.649 1.00 70.56 81 SER A C 1
ATOM 662 O O . SER A 1 81 ? 20.610 -5.008 -14.748 1.00 70.56 81 SER A O 1
ATOM 664 N N . PRO A 1 82 ? 22.324 -4.559 -13.366 1.00 73.50 82 PRO A N 1
ATOM 665 C CA . PRO A 1 82 ? 22.981 -3.641 -14.296 1.00 73.50 82 PRO A CA 1
ATOM 666 C C . PRO A 1 82 ? 23.367 -4.325 -15.615 1.00 73.50 82 PRO A C 1
ATOM 668 O O . PRO A 1 82 ? 23.434 -3.674 -16.654 1.00 73.50 82 PRO A O 1
ATOM 671 N N . VAL A 1 83 ? 23.557 -5.648 -15.591 1.00 79.44 83 VAL A N 1
ATOM 672 C CA . VAL A 1 83 ? 23.870 -6.467 -16.770 1.00 79.44 83 VAL A CA 1
ATOM 673 C C . VAL A 1 83 ? 22.703 -6.489 -17.759 1.00 79.44 83 VAL A C 1
ATOM 675 O O . VAL A 1 83 ? 22.910 -6.287 -18.954 1.00 79.44 83 VAL A O 1
ATOM 678 N N . VAL A 1 84 ? 21.470 -6.681 -17.275 1.00 81.62 84 VAL A N 1
ATOM 679 C CA . VAL A 1 84 ? 20.280 -6.711 -18.138 1.00 81.62 84 VAL A CA 1
ATOM 680 C C . VAL A 1 84 ? 20.028 -5.328 -18.735 1.00 81.62 84 VAL A C 1
ATOM 682 O O . VAL A 1 84 ? 19.850 -5.215 -19.948 1.00 81.62 84 VAL A O 1
ATOM 685 N N . TYR A 1 85 ? 20.134 -4.266 -17.932 1.00 82.94 85 TYR A N 1
ATOM 686 C CA . TYR A 1 85 ? 20.035 -2.891 -18.432 1.00 82.94 85 TYR A CA 1
ATOM 687 C C . TYR A 1 85 ? 21.074 -2.592 -19.522 1.00 82.94 85 TYR A C 1
ATOM 689 O O . TYR A 1 85 ? 20.722 -2.097 -20.593 1.00 82.94 85 TYR A O 1
ATOM 697 N N . PHE A 1 86 ? 22.342 -2.949 -19.286 1.00 86.81 86 PHE A N 1
ATOM 698 C CA . PHE A 1 86 ? 23.407 -2.740 -20.264 1.00 86.81 86 PHE A CA 1
ATOM 699 C C . PHE A 1 86 ? 23.151 -3.518 -21.557 1.00 86.81 86 PHE A C 1
ATOM 701 O O . PHE A 1 86 ? 23.323 -2.965 -22.639 1.00 86.81 86 PHE A O 1
ATOM 708 N N . SER A 1 87 ? 22.679 -4.766 -21.463 1.00 87.12 87 SER A N 1
ATOM 709 C CA . SER A 1 87 ? 22.357 -5.568 -22.648 1.00 87.12 87 SER A CA 1
ATOM 710 C C . SER A 1 87 ? 21.255 -4.932 -23.502 1.00 87.12 87 SER A C 1
ATOM 712 O O . SER A 1 87 ? 21.426 -4.816 -24.714 1.00 87.12 87 SER A O 1
ATOM 714 N N . HIS A 1 88 ? 20.184 -4.423 -22.881 1.00 88.94 88 HIS A N 1
ATOM 715 C CA . HIS A 1 88 ? 19.104 -3.731 -23.586 1.00 88.94 88 HIS A CA 1
ATOM 716 C C . HIS A 1 88 ? 19.545 -2.386 -24.169 1.00 88.94 88 HIS A C 1
ATOM 718 O O . HIS A 1 88 ? 19.171 -2.044 -25.293 1.00 88.94 88 HIS A O 1
ATOM 724 N N . ALA A 1 89 ? 20.349 -1.616 -23.434 1.00 89.06 89 ALA A N 1
ATOM 725 C CA . ALA A 1 89 ? 20.880 -0.347 -23.915 1.00 89.06 89 ALA A CA 1
ATOM 726 C C . ALA A 1 89 ? 21.824 -0.560 -25.111 1.00 89.06 89 ALA A C 1
ATOM 728 O O . ALA A 1 89 ? 21.694 0.119 -26.133 1.00 89.06 89 ALA A O 1
ATOM 729 N N . ALA A 1 90 ? 22.720 -1.547 -25.025 1.00 92.50 90 ALA A N 1
ATOM 730 C CA . ALA A 1 90 ? 23.641 -1.904 -26.096 1.00 92.50 90 ALA A CA 1
ATOM 731 C C . ALA A 1 90 ? 22.893 -2.423 -27.332 1.00 92.50 90 ALA A C 1
ATOM 733 O O . ALA A 1 90 ? 23.152 -1.951 -28.438 1.00 92.50 90 ALA A O 1
ATOM 734 N N . SER A 1 91 ? 21.919 -3.326 -27.157 1.00 92.94 91 SER A N 1
ATOM 735 C CA . SER A 1 91 ? 21.124 -3.853 -28.272 1.00 92.94 91 SER A CA 1
ATOM 736 C C . SER A 1 91 ? 20.303 -2.761 -28.955 1.00 92.94 91 SER A C 1
ATOM 738 O O . SER A 1 91 ? 20.252 -2.706 -30.180 1.00 92.94 91 SER A O 1
ATOM 740 N N . SER A 1 92 ? 19.693 -1.861 -28.180 1.00 93.06 92 SER A N 1
ATOM 741 C CA . SER A 1 92 ? 18.886 -0.759 -28.721 1.00 93.06 92 SER A CA 1
ATOM 742 C C . SER A 1 92 ? 19.751 0.248 -29.474 1.00 93.06 92 SER A C 1
ATOM 744 O O . SER A 1 92 ? 19.386 0.682 -30.563 1.00 93.06 92 SER A O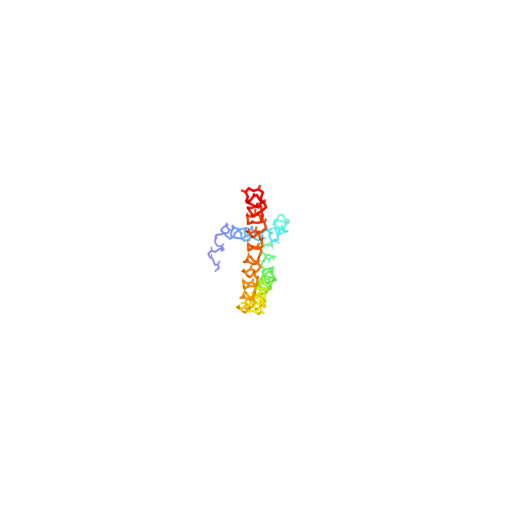 1
ATOM 746 N N . THR A 1 93 ? 20.932 0.567 -28.939 1.00 94.00 93 THR A N 1
ATOM 747 C CA . THR A 1 93 ? 21.899 1.450 -29.607 1.00 94.00 93 THR A CA 1
ATOM 748 C C . THR A 1 93 ? 22.406 0.831 -30.908 1.00 94.00 93 THR A C 1
ATOM 750 O O . THR A 1 93 ? 22.453 1.509 -31.932 1.00 94.00 93 THR A O 1
ATOM 753 N N . ALA A 1 94 ? 22.731 -0.464 -30.897 1.00 94.75 94 ALA A N 1
ATOM 754 C CA . ALA A 1 94 ? 23.171 -1.182 -32.088 1.00 94.75 94 ALA A CA 1
ATOM 755 C C . ALA A 1 94 ? 22.078 -1.207 -33.166 1.00 94.75 94 ALA A C 1
ATOM 757 O O . ALA A 1 94 ? 22.348 -0.891 -34.324 1.00 94.75 94 ALA A O 1
ATOM 758 N N . LEU A 1 95 ? 20.834 -1.511 -32.784 1.00 95.31 95 LEU A N 1
ATOM 759 C CA . LEU A 1 95 ? 19.694 -1.479 -33.698 1.00 95.31 95 LEU A CA 1
ATOM 760 C C . LEU A 1 95 ? 19.487 -0.082 -34.279 1.00 95.31 95 LEU A C 1
ATOM 762 O O . LEU A 1 95 ? 19.338 0.052 -35.491 1.00 95.31 95 LEU A O 1
ATOM 766 N N . PHE A 1 96 ? 19.534 0.961 -33.453 1.00 95.19 96 PHE A N 1
ATOM 767 C CA . PHE A 1 96 ? 19.382 2.333 -33.926 1.00 95.19 96 PHE A CA 1
ATOM 768 C C . PHE A 1 96 ? 20.484 2.720 -34.922 1.00 95.19 96 PHE A C 1
ATOM 770 O O . PHE A 1 96 ? 20.186 3.265 -35.983 1.00 95.19 96 PHE A O 1
ATOM 777 N N . ALA A 1 97 ? 21.740 2.369 -34.634 1.00 95.25 97 ALA A N 1
ATOM 778 C CA . ALA A 1 97 ? 22.865 2.631 -35.526 1.00 95.25 97 ALA A CA 1
ATOM 779 C C . ALA A 1 97 ? 22.715 1.905 -36.872 1.00 95.25 97 ALA A C 1
ATOM 781 O O . ALA A 1 97 ? 22.829 2.534 -37.921 1.00 95.25 97 ALA A O 1
ATOM 782 N N . ILE A 1 98 ? 22.399 0.605 -36.856 1.00 95.19 98 ILE A N 1
ATOM 783 C CA . ILE A 1 98 ? 22.209 -0.189 -38.080 1.00 95.19 98 ILE A CA 1
ATOM 784 C C . ILE A 1 98 ? 21.058 0.381 -38.909 1.00 95.19 98 ILE A C 1
ATOM 786 O O . ILE A 1 98 ? 21.212 0.627 -40.104 1.00 95.19 98 ILE A O 1
ATOM 790 N N . THR A 1 99 ? 19.915 0.635 -38.273 1.00 94.31 99 THR A N 1
ATOM 79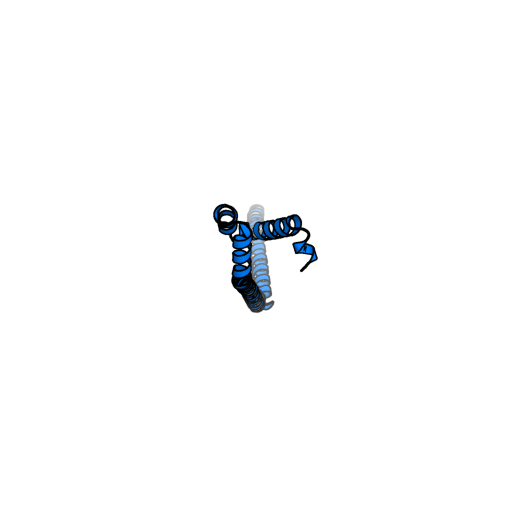1 C CA . THR A 1 99 ? 18.725 1.140 -38.967 1.00 94.31 99 THR A CA 1
ATOM 792 C C . THR A 1 99 ? 18.973 2.538 -39.530 1.00 94.31 99 THR A C 1
ATOM 794 O O . THR A 1 99 ? 18.581 2.819 -40.659 1.00 94.31 99 THR A O 1
ATOM 797 N N . GLY A 1 100 ? 19.681 3.396 -38.790 1.00 91.81 100 GLY A N 1
ATOM 798 C CA . GLY A 1 100 ? 20.080 4.725 -39.245 1.00 91.81 100 GLY A CA 1
ATOM 799 C C . GLY A 1 100 ? 21.015 4.678 -40.454 1.00 91.81 100 GLY A C 1
ATOM 800 O O . GLY A 1 100 ? 20.789 5.398 -41.424 1.00 91.81 100 GLY A O 1
ATOM 801 N N . VAL A 1 101 ? 22.018 3.793 -40.443 1.00 94.12 101 VAL A N 1
ATOM 802 C CA . VAL A 1 101 ? 22.927 3.600 -41.586 1.00 94.12 101 VAL A CA 1
ATOM 803 C C . VAL A 1 101 ? 22.154 3.117 -42.810 1.00 94.12 101 VAL A C 1
ATOM 805 O O . VAL A 1 101 ? 22.271 3.721 -43.873 1.00 94.12 101 VAL A O 1
ATOM 808 N N . ILE A 1 102 ? 21.313 2.089 -42.660 1.00 93.19 102 ILE A N 1
ATOM 809 C CA . ILE A 1 102 ? 20.484 1.572 -43.759 1.00 93.19 102 ILE A CA 1
ATOM 810 C C . ILE A 1 102 ? 19.582 2.678 -44.312 1.00 93.19 102 ILE A C 1
ATOM 812 O O . ILE A 1 102 ? 19.502 2.858 -45.527 1.00 93.19 102 ILE A O 1
ATOM 816 N N . PHE A 1 103 ? 18.937 3.448 -43.435 1.00 94.31 103 PHE A N 1
ATOM 817 C CA . PHE A 1 103 ? 18.062 4.540 -43.838 1.00 94.31 103 PHE A CA 1
ATOM 818 C C . PHE A 1 103 ? 18.815 5.605 -44.636 1.00 94.31 103 PHE A C 1
ATOM 820 O O . PHE A 1 103 ? 18.375 5.968 -45.720 1.00 94.31 103 PHE A O 1
ATOM 827 N N . VAL A 1 104 ? 19.973 6.072 -44.164 1.00 92.56 104 VAL A N 1
ATOM 828 C CA . VAL A 1 104 ? 20.773 7.077 -44.884 1.00 92.56 104 VAL A CA 1
ATOM 829 C C . VAL A 1 104 ? 21.276 6.528 -46.222 1.00 92.56 104 VAL A C 1
ATOM 831 O O . VAL A 1 104 ? 21.193 7.213 -47.242 1.00 92.56 104 VAL A O 1
ATOM 834 N N . SER A 1 105 ? 21.749 5.281 -46.260 1.00 91.38 105 SER A N 1
ATOM 835 C CA . SER A 1 105 ? 22.200 4.641 -47.498 1.00 91.38 105 SER A CA 1
ATOM 836 C C . SER A 1 105 ? 21.081 4.518 -48.537 1.00 91.38 105 SER A C 1
ATOM 838 O O . SER A 1 105 ? 21.300 4.826 -49.707 1.00 91.38 105 SER A O 1
ATOM 840 N N . VAL A 1 106 ? 19.877 4.109 -48.130 1.00 91.38 106 VAL A N 1
ATOM 841 C CA . VAL A 1 106 ? 18.758 3.863 -49.054 1.00 91.38 106 VAL A CA 1
ATOM 842 C C . VAL A 1 106 ? 17.985 5.136 -49.391 1.00 91.38 106 VAL A C 1
ATOM 844 O O . VAL A 1 106 ? 17.618 5.326 -50.543 1.00 91.38 106 VAL A O 1
ATOM 847 N N . ALA A 1 107 ? 17.718 6.007 -48.420 1.00 89.25 107 ALA A N 1
ATOM 848 C CA . ALA A 1 107 ? 16.875 7.185 -48.621 1.00 89.25 107 ALA A CA 1
ATOM 849 C C . ALA A 1 107 ? 17.642 8.383 -49.195 1.00 89.25 107 ALA A C 1
ATOM 851 O O . ALA A 1 107 ? 17.049 9.196 -49.898 1.00 89.25 107 ALA A O 1
ATOM 852 N N . VAL A 1 108 ? 18.943 8.504 -48.903 1.00 89.12 108 VAL A N 1
ATOM 853 C CA . VAL A 1 108 ? 19.758 9.650 -49.337 1.00 89.12 108 VAL A CA 1
ATOM 854 C C . VAL A 1 108 ? 20.697 9.252 -50.467 1.00 89.12 108 VAL A C 1
ATOM 856 O O . VAL A 1 108 ? 20.615 9.812 -51.557 1.00 89.12 108 VAL A O 1
ATOM 859 N N . TRP A 1 109 ? 21.571 8.270 -50.240 1.00 88.81 109 TRP A N 1
ATOM 860 C CA . TRP A 1 109 ? 22.633 7.955 -51.200 1.00 88.81 109 TRP A CA 1
ATOM 861 C C . TRP A 1 109 ? 22.127 7.247 -52.455 1.00 88.81 109 TRP A C 1
ATOM 863 O O . TRP A 1 109 ? 22.522 7.623 -53.557 1.00 88.81 109 TRP A O 1
ATOM 873 N N . LEU A 1 110 ? 21.238 6.258 -52.323 1.00 88.94 110 LEU A N 1
ATOM 874 C CA . LEU A 1 110 ? 20.738 5.496 -53.470 1.00 88.94 110 LEU A CA 1
ATOM 875 C C . LEU A 1 110 ? 20.047 6.392 -54.528 1.00 88.94 110 LEU A C 1
ATOM 877 O O . LEU A 1 110 ? 20.410 6.284 -55.701 1.00 88.94 110 LEU A O 1
ATOM 881 N N . PRO A 1 111 ? 19.134 7.327 -54.179 1.00 86.62 111 PRO A N 1
ATOM 882 C CA . PRO A 1 111 ? 18.551 8.245 -55.156 1.00 86.62 111 PRO A CA 1
ATOM 883 C C . PRO A 1 111 ? 19.584 9.195 -55.763 1.00 86.62 111 PRO A C 1
ATOM 885 O O . PRO A 1 111 ? 19.546 9.433 -56.966 1.00 86.62 111 PRO A O 1
ATOM 888 N N . LEU A 1 112 ? 20.532 9.697 -54.963 1.00 87.94 112 LEU A N 1
ATOM 889 C CA . LEU A 1 112 ? 21.631 10.548 -55.433 1.00 87.94 112 LEU A CA 1
ATOM 890 C C . LEU A 1 112 ? 22.479 9.846 -56.501 1.00 87.94 112 LEU A C 1
ATOM 892 O O . LEU A 1 112 ? 22.770 10.450 -57.532 1.00 87.94 112 LEU A O 1
ATOM 896 N N . PHE A 1 113 ? 22.814 8.568 -56.306 1.00 88.00 113 PHE A N 1
ATOM 897 C CA . PHE A 1 113 ? 23.535 7.780 -57.308 1.00 88.00 113 PHE A CA 1
ATOM 898 C C . PHE A 1 113 ? 22.704 7.528 -58.568 1.00 88.00 113 PHE A C 1
ATOM 900 O O . PHE A 1 113 ? 23.230 7.661 -59.669 1.00 88.00 113 PHE A O 1
ATOM 907 N N . ILE A 1 114 ? 21.412 7.210 -58.437 1.00 90.50 114 ILE A N 1
ATOM 908 C CA . ILE A 1 114 ? 20.524 6.993 -59.593 1.00 90.50 114 ILE A CA 1
ATOM 909 C C . ILE A 1 114 ? 20.378 8.273 -60.422 1.00 90.50 114 ILE A C 1
ATOM 911 O O . ILE A 1 114 ? 20.390 8.218 -61.649 1.00 90.50 114 ILE A O 1
ATOM 915 N N . VAL A 1 115 ? 20.231 9.425 -59.765 1.00 89.44 115 VAL A N 1
ATOM 916 C CA . VAL A 1 115 ? 20.127 10.725 -60.433 1.00 89.44 115 VAL A CA 1
ATOM 917 C C . VAL A 1 115 ? 21.467 11.100 -61.063 1.00 89.44 115 VAL A C 1
ATOM 919 O O . VAL A 1 115 ? 21.498 11.416 -62.246 1.00 89.44 115 VAL A O 1
ATOM 922 N N . GLY A 1 116 ? 22.577 11.001 -60.329 1.00 80.69 116 GLY A N 1
ATOM 923 C CA . GLY A 1 116 ? 23.914 11.307 -60.846 1.00 80.69 116 GLY A CA 1
ATOM 924 C C . GLY A 1 116 ? 24.309 10.445 -62.048 1.00 80.69 116 GLY A C 1
ATOM 925 O O . GLY A 1 116 ? 24.820 10.972 -63.028 1.00 80.69 116 GLY A O 1
ATOM 926 N N . ALA A 1 117 ? 23.984 9.150 -62.030 1.00 76.62 117 ALA A N 1
ATOM 927 C CA . ALA A 1 117 ? 24.244 8.234 -63.142 1.00 76.62 117 ALA A CA 1
ATOM 928 C C . ALA A 1 117 ? 23.416 8.529 -64.407 1.00 76.62 117 ALA A C 1
ATOM 930 O O . ALA A 1 117 ? 23.738 8.017 -65.471 1.00 76.62 117 ALA A O 1
ATOM 931 N N . ARG A 1 118 ? 22.341 9.324 -64.312 1.00 72.06 118 ARG A N 1
ATOM 932 C CA . ARG A 1 118 ? 21.563 9.778 -65.481 1.00 72.06 118 ARG A CA 1
ATOM 933 C C . ARG A 1 118 ? 22.123 11.046 -66.127 1.00 72.06 118 ARG A C 1
ATOM 935 O O . ARG A 1 118 ? 21.701 11.376 -67.230 1.00 72.06 118 ARG A O 1
ATOM 942 N N . TYR A 1 119 ? 23.011 11.759 -65.436 1.00 67.19 119 TYR A N 1
ATOM 943 C CA . TYR A 1 119 ? 23.606 13.018 -65.895 1.00 67.19 119 TYR A CA 1
ATOM 944 C C . TYR A 1 119 ? 25.130 12.925 -66.109 1.00 67.19 119 TYR A C 1
ATOM 946 O O . TYR A 1 119 ? 25.757 13.949 -66.377 1.00 67.19 119 TYR A O 1
ATOM 954 N N . ALA A 1 120 ? 25.708 11.726 -65.985 1.00 55.25 120 ALA A N 1
ATOM 955 C CA . ALA A 1 120 ? 27.088 11.387 -66.337 1.00 55.25 120 ALA A CA 1
ATOM 956 C C . ALA A 1 120 ? 27.110 10.605 -67.656 1.00 55.25 120 ALA A C 1
ATOM 958 O 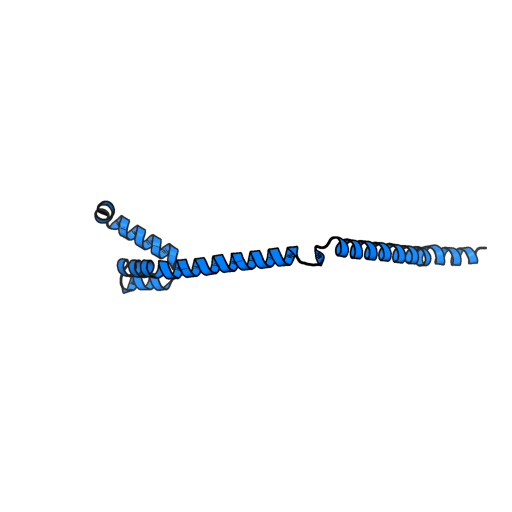O . ALA A 1 120 ? 28.063 10.814 -68.437 1.00 55.25 120 ALA A O 1
#

Organism: NCBI:txid400153

Radius of gyration: 36.72 Å; chains: 1; bounding box: 60×26×108 Å

pLDDT: mean 84.78, std 8.63, range [55.25, 95.31]